Protein AF-A0A2E5ZGX4-F1 (afdb_monomer)

Structure (mmCIF, N/CA/C/O bac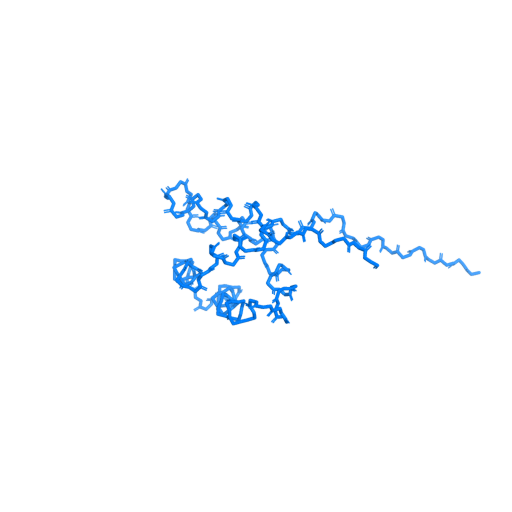kbone):
data_AF-A0A2E5ZGX4-F1
#
_entry.id   AF-A0A2E5ZGX4-F1
#
loop_
_atom_site.group_PDB
_atom_site.id
_atom_site.type_symbol
_atom_site.label_atom_id
_atom_site.label_alt_id
_atom_site.label_comp_id
_atom_site.label_asym_id
_atom_site.label_entity_id
_atom_site.label_seq_id
_atom_site.pdbx_PDB_ins_code
_atom_site.Cartn_x
_atom_site.Cartn_y
_atom_site.Cartn_z
_atom_site.occupancy
_atom_site.B_iso_or_equiv
_atom_site.auth_seq_id
_atom_site.auth_comp_id
_atom_site.auth_asym_id
_atom_site.auth_atom_id
_atom_site.pdbx_PDB_model_num
ATOM 1 N N . MET A 1 1 ? 48.097 10.173 1.949 1.00 44.19 1 MET A N 1
ATOM 2 C CA . MET A 1 1 ? 46.727 10.708 2.087 1.00 44.19 1 MET A CA 1
ATOM 3 C C . MET A 1 1 ? 45.807 9.507 2.194 1.00 44.19 1 MET A C 1
ATOM 5 O O . MET A 1 1 ? 45.725 8.749 1.238 1.00 44.19 1 MET A O 1
ATOM 9 N N . SER A 1 2 ? 45.270 9.253 3.388 1.00 47.56 2 SER A N 1
ATOM 10 C CA . SER A 1 2 ? 44.402 8.104 3.664 1.00 47.56 2 SER A CA 1
ATOM 11 C C . SER A 1 2 ? 43.164 8.143 2.778 1.00 47.56 2 SER A C 1
ATOM 13 O O . SER A 1 2 ? 42.437 9.134 2.790 1.00 47.56 2 SER A O 1
ATOM 15 N N . GLY A 1 3 ? 42.920 7.062 2.040 1.00 46.19 3 GLY A N 1
ATOM 16 C CA . GLY A 1 3 ? 41.610 6.803 1.461 1.00 46.19 3 GLY A CA 1
ATOM 17 C C . GLY A 1 3 ? 40.621 6.567 2.596 1.00 46.19 3 GLY A C 1
ATOM 18 O O . GLY A 1 3 ? 40.813 5.667 3.412 1.00 46.19 3 GLY A O 1
ATOM 19 N N . SER A 1 4 ? 39.597 7.410 2.688 1.00 46.38 4 SER A N 1
ATOM 20 C CA . SER A 1 4 ? 38.441 7.144 3.540 1.00 46.38 4 SER A CA 1
ATOM 21 C C . SER A 1 4 ? 37.784 5.838 3.084 1.00 46.38 4 SER A C 1
ATOM 23 O O . SER A 1 4 ? 37.509 5.710 1.889 1.00 46.38 4 SER A O 1
ATOM 25 N N . PRO A 1 5 ? 37.497 4.876 3.978 1.00 47.94 5 PRO A N 1
ATOM 26 C CA . PRO A 1 5 ? 36.618 3.780 3.609 1.00 47.94 5 PRO A CA 1
ATOM 27 C C . PRO A 1 5 ? 35.239 4.372 3.304 1.00 47.94 5 PRO A C 1
ATOM 29 O O . PRO A 1 5 ? 34.719 5.190 4.071 1.00 47.94 5 PRO A O 1
ATOM 32 N N . ALA A 1 6 ? 34.675 3.991 2.157 1.00 51.06 6 ALA A N 1
ATOM 33 C CA . ALA A 1 6 ? 33.283 4.252 1.833 1.00 51.06 6 ALA A CA 1
ATOM 34 C C . ALA A 1 6 ? 32.432 3.834 3.038 1.00 51.06 6 ALA A C 1
ATOM 36 O O . ALA A 1 6 ? 32.593 2.726 3.552 1.00 51.06 6 ALA A O 1
ATOM 37 N N . ARG A 1 7 ? 31.575 4.736 3.534 1.00 52.03 7 ARG A N 1
ATOM 38 C CA . ARG A 1 7 ? 30.590 4.369 4.554 1.00 52.03 7 ARG A CA 1
ATOM 39 C C . ARG A 1 7 ? 29.795 3.207 3.975 1.00 52.03 7 ARG A C 1
ATOM 41 O O . ARG A 1 7 ? 29.173 3.385 2.933 1.00 52.03 7 ARG A O 1
ATOM 48 N N . SER A 1 8 ? 29.857 2.046 4.620 1.00 51.03 8 SER A N 1
ATOM 49 C CA . SER A 1 8 ? 28.976 0.921 4.334 1.00 51.03 8 SER A CA 1
ATOM 50 C C . SER A 1 8 ? 27.556 1.466 4.275 1.00 51.03 8 SER A C 1
ATOM 52 O O . SER A 1 8 ? 27.060 1.979 5.279 1.00 51.03 8 SER A O 1
ATOM 54 N N . SER A 1 9 ? 26.950 1.461 3.092 1.00 55.03 9 SER A N 1
ATOM 55 C CA . SER A 1 9 ? 25.567 1.874 2.923 1.00 55.03 9 SER A CA 1
ATOM 56 C C . SER A 1 9 ? 24.693 0.932 3.745 1.00 55.03 9 SER A C 1
ATOM 58 O O . SER A 1 9 ? 24.460 -0.202 3.356 1.00 55.03 9 SER A O 1
ATOM 60 N N . ASP A 1 10 ? 24.305 1.413 4.922 1.00 56.00 10 ASP A N 1
ATOM 61 C CA . ASP A 1 10 ? 22.982 1.248 5.512 1.00 56.00 10 ASP A CA 1
ATOM 62 C C . ASP A 1 10 ? 22.471 -0.205 5.596 1.00 56.00 10 ASP A C 1
ATOM 64 O O . ASP A 1 10 ? 21.798 -0.715 4.706 1.00 56.00 10 ASP A O 1
ATOM 68 N N . ALA A 1 11 ? 22.794 -0.879 6.706 1.00 63.91 11 ALA A N 1
ATOM 69 C CA . ALA A 1 11 ? 22.472 -2.278 7.008 1.00 63.91 11 ALA A CA 1
ATOM 70 C C . ALA A 1 11 ? 20.974 -2.538 7.293 1.00 63.91 11 ALA A C 1
ATOM 72 O O . ALA A 1 11 ? 20.625 -3.207 8.267 1.00 63.91 11 ALA A O 1
ATOM 73 N N . TRP A 1 12 ? 20.074 -1.993 6.477 1.00 65.81 12 TRP A N 1
ATOM 74 C CA . TRP A 1 12 ? 18.660 -2.348 6.517 1.00 65.81 12 TRP A CA 1
ATOM 75 C C . TRP A 1 12 ? 18.430 -3.607 5.683 1.00 65.81 12 TRP A C 1
ATOM 77 O O . TRP A 1 12 ? 18.984 -3.718 4.585 1.00 65.81 12 TRP A O 1
ATOM 87 N N . PRO A 1 13 ? 17.611 -4.560 6.163 1.00 74.94 13 PRO A N 1
ATOM 88 C CA . PRO A 1 13 ? 17.217 -5.684 5.332 1.00 74.94 13 PRO A CA 1
ATOM 89 C C . PRO A 1 13 ? 16.547 -5.170 4.048 1.00 74.94 13 PRO A C 1
ATOM 91 O O . PRO A 1 13 ? 15.843 -4.153 4.053 1.00 74.94 13 PRO A O 1
ATOM 94 N N . ALA A 1 14 ? 16.799 -5.868 2.941 1.00 85.19 14 ALA A N 1
ATOM 95 C CA . ALA A 1 14 ? 16.102 -5.630 1.684 1.00 85.19 14 ALA A CA 1
ATOM 96 C C . ALA A 1 14 ? 14.579 -5.806 1.875 1.00 85.19 14 ALA A C 1
ATOM 98 O O . ALA A 1 14 ? 14.168 -6.570 2.759 1.00 85.19 14 ALA A O 1
ATOM 99 N N . PRO A 1 15 ? 13.741 -5.114 1.078 1.00 92.62 15 PRO A N 1
ATOM 100 C CA . PRO A 1 15 ? 12.306 -5.382 1.062 1.00 92.62 15 PRO A CA 1
ATOM 101 C C . PRO A 1 15 ? 12.042 -6.865 0.772 1.00 92.62 15 PRO A C 1
ATOM 103 O O . PRO A 1 15 ? 12.697 -7.472 -0.073 1.00 92.62 15 PRO A O 1
ATOM 106 N N . ASP A 1 16 ? 11.074 -7.438 1.483 1.00 94.62 16 ASP A N 1
ATOM 107 C CA . ASP A 1 16 ? 10.684 -8.844 1.375 1.00 94.62 16 ASP A CA 1
ATOM 108 C C . ASP A 1 16 ? 9.207 -8.907 0.948 1.00 94.62 16 ASP A C 1
ATOM 110 O O . ASP A 1 16 ? 8.323 -8.648 1.779 1.00 94.62 16 ASP A O 1
ATOM 114 N N . PRO A 1 17 ? 8.921 -9.221 -0.333 1.00 95.69 17 PRO A N 1
ATOM 115 C CA . PRO A 1 17 ? 7.558 -9.281 -0.857 1.00 95.69 17 PRO A CA 1
ATOM 116 C C . PRO A 1 17 ? 6.649 -10.229 -0.070 1.00 95.69 17 PRO A C 1
ATOM 118 O O . PRO A 1 17 ? 5.478 -9.918 0.136 1.00 95.69 17 PRO 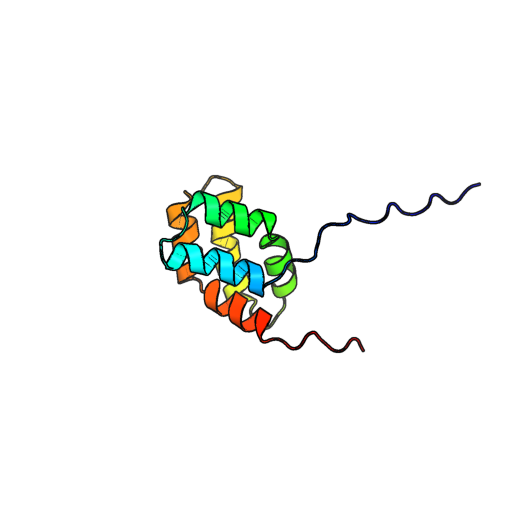A O 1
ATOM 121 N N . SER A 1 18 ? 7.190 -11.336 0.455 1.00 96.69 18 SER A N 1
ATOM 122 C CA . SER A 1 18 ? 6.411 -12.310 1.232 1.00 96.69 18 SER A CA 1
ATOM 123 C C . SER A 1 18 ? 5.957 -11.720 2.565 1.00 96.69 18 SER A C 1
ATOM 125 O O . SER A 1 18 ? 4.811 -11.901 2.980 1.00 96.69 18 SER A O 1
ATOM 127 N N . LYS A 1 19 ? 6.837 -10.974 3.245 1.00 96.75 19 LYS A N 1
ATOM 128 C CA . LYS A 1 19 ? 6.481 -10.295 4.502 1.00 96.75 19 LYS A CA 1
ATOM 129 C C . LYS A 1 19 ? 5.466 -9.183 4.285 1.00 96.75 19 LYS A C 1
ATOM 131 O O . LYS A 1 19 ? 4.553 -9.044 5.096 1.00 96.75 19 LYS A O 1
ATOM 136 N N . LEU A 1 20 ? 5.623 -8.404 3.217 1.00 98.12 20 LEU A N 1
ATOM 137 C CA . LEU A 1 20 ? 4.675 -7.351 2.853 1.00 98.12 20 LEU A CA 1
ATOM 138 C C . LEU A 1 20 ? 3.297 -7.943 2.526 1.00 98.12 20 LEU A C 1
ATOM 140 O O . LEU A 1 20 ? 2.291 -7.436 3.022 1.00 98.12 20 LEU A O 1
ATOM 144 N N . ALA A 1 21 ? 3.253 -9.059 1.787 1.00 98.00 21 ALA A N 1
ATOM 145 C CA . ALA A 1 21 ? 2.015 -9.777 1.486 1.00 98.00 21 ALA A CA 1
ATOM 146 C C . ALA A 1 21 ? 1.317 -10.259 2.763 1.00 98.00 21 ALA A C 1
ATOM 148 O O . ALA A 1 21 ? 0.116 -10.057 2.923 1.00 98.00 21 ALA A O 1
ATOM 149 N N . GLY A 1 22 ? 2.074 -10.830 3.706 1.00 97.94 22 GLY A N 1
ATOM 150 C CA . GLY A 1 22 ? 1.543 -11.244 5.006 1.00 97.94 22 GLY A CA 1
ATOM 151 C C . GLY A 1 22 ? 0.911 -10.084 5.781 1.00 97.94 22 GLY A C 1
ATOM 152 O O . GLY A 1 22 ? -0.235 -10.185 6.204 1.00 97.94 22 GLY A O 1
ATOM 153 N N . GLN A 1 23 ? 1.618 -8.957 5.896 1.00 97.94 23 GLN A N 1
ATOM 154 C CA . GLN A 1 23 ? 1.129 -7.765 6.606 1.00 97.94 23 GLN A CA 1
ATOM 155 C C . GLN A 1 23 ? -0.127 -7.164 5.963 1.00 97.94 23 GLN A C 1
ATOM 157 O O . GLN A 1 23 ? -1.008 -6.659 6.662 1.00 97.94 23 GLN A O 1
ATOM 162 N N . PHE A 1 24 ? -0.212 -7.199 4.632 1.00 98.31 24 PHE A N 1
ATOM 163 C CA . PHE A 1 24 ? -1.396 -6.746 3.912 1.00 98.31 24 PHE A CA 1
ATOM 164 C C . PHE A 1 24 ? -2.579 -7.701 4.128 1.00 98.31 24 PHE A C 1
ATOM 166 O O . PHE A 1 24 ? -3.684 -7.257 4.438 1.00 98.31 24 PHE A O 1
ATOM 173 N N . ALA A 1 25 ? -2.335 -9.013 4.068 1.00 98.25 25 ALA A N 1
ATOM 174 C CA . ALA A 1 25 ? -3.354 -10.037 4.280 1.00 98.25 25 ALA A CA 1
ATOM 175 C C . ALA A 1 25 ? -3.947 -10.016 5.700 1.00 98.25 25 ALA A C 1
ATOM 177 O O . ALA A 1 25 ? -5.153 -10.218 5.847 1.00 98.25 25 ALA A O 1
ATOM 178 N N . GLU A 1 26 ? -3.144 -9.731 6.733 1.00 98.50 26 GLU A N 1
ATOM 179 C CA . GLU A 1 26 ? -3.637 -9.522 8.106 1.00 98.50 26 GLU A CA 1
ATOM 180 C C . GLU A 1 26 ? -4.723 -8.430 8.141 1.00 98.50 26 GLU A C 1
ATOM 182 O O . GLU A 1 26 ? -5.749 -8.576 8.806 1.00 98.50 26 GLU A O 1
ATOM 187 N N . TRP A 1 27 ? -4.550 -7.335 7.392 1.00 98.12 27 TRP A N 1
ATOM 188 C CA . TRP A 1 27 ? -5.561 -6.275 7.329 1.00 98.12 27 TRP A CA 1
ATOM 189 C C . TRP A 1 27 ? -6.791 -6.707 6.538 1.00 98.12 27 TRP A C 1
ATOM 191 O O . TRP A 1 27 ? -7.908 -6.508 7.014 1.00 98.12 27 TRP A O 1
ATOM 201 N N . THR A 1 28 ? -6.607 -7.351 5.383 1.00 97.06 28 THR A N 1
ATOM 202 C CA . THR A 1 28 ? -7.722 -7.848 4.560 1.00 97.06 28 THR A CA 1
ATOM 203 C C . THR A 1 28 ? -8.612 -8.832 5.335 1.00 97.06 28 THR A C 1
ATOM 205 O O . THR A 1 28 ? -9.820 -8.880 5.112 1.00 97.06 28 THR A O 1
ATOM 208 N N . ARG A 1 29 ? -8.049 -9.577 6.298 1.00 97.69 29 ARG A N 1
ATOM 209 C CA . ARG A 1 29 ? -8.784 -10.486 7.202 1.00 97.69 29 ARG A CA 1
ATOM 210 C C . ARG A 1 29 ? -9.387 -9.805 8.436 1.00 97.69 29 ARG A C 1
ATOM 212 O O . ARG A 1 29 ? -10.122 -10.446 9.182 1.00 97.69 29 ARG A O 1
ATOM 219 N N . GLY A 1 30 ? -9.096 -8.524 8.662 1.00 97.88 30 GLY A N 1
ATOM 220 C CA . GLY A 1 30 ? -9.542 -7.771 9.837 1.00 97.88 30 GLY A CA 1
ATOM 221 C C . GLY A 1 30 ? -8.727 -8.036 11.109 1.00 97.88 30 GLY A C 1
ATOM 222 O O . GLY A 1 30 ? -9.178 -7.701 12.202 1.00 97.88 30 GLY A O 1
ATOM 223 N N . GLU A 1 31 ? -7.537 -8.626 10.988 1.00 98.25 31 GLU A N 1
ATOM 224 C CA . GLU A 1 31 ? -6.657 -8.988 12.110 1.00 98.25 31 GLU A CA 1
ATOM 225 C C . GLU A 1 31 ? -5.802 -7.799 12.586 1.00 98.25 31 GLU A C 1
ATOM 227 O O . GLU A 1 31 ? -5.316 -7.785 13.718 1.00 98.25 31 GLU A O 1
ATOM 232 N N . THR A 1 32 ? -5.640 -6.765 11.753 1.00 97.75 32 THR A N 1
ATOM 233 C CA . THR A 1 32 ? -4.900 -5.542 12.096 1.00 97.75 32 THR A CA 1
ATOM 234 C C . THR A 1 32 ? -5.606 -4.272 11.617 1.00 97.75 32 THR A C 1
ATOM 236 O O . THR A 1 32 ? -6.430 -4.282 10.703 1.00 97.75 32 THR A O 1
ATOM 239 N N . LEU A 1 33 ? -5.273 -3.143 12.245 1.00 98.44 33 LEU A N 1
ATOM 240 C CA . LEU A 1 33 ? -5.821 -1.828 11.906 1.00 98.44 33 LEU A CA 1
ATOM 241 C C . LEU A 1 33 ? -5.148 -1.249 10.660 1.00 98.44 33 LEU A C 1
ATOM 243 O O . LEU A 1 33 ? -3.946 -1.425 10.461 1.00 98.44 33 LEU A O 1
ATOM 247 N N . VAL A 1 34 ? -5.881 -0.431 9.899 1.00 98.25 34 VAL A N 1
ATOM 248 C CA . VAL A 1 34 ? -5.366 0.185 8.665 1.00 98.25 34 VAL A CA 1
ATOM 249 C C . VAL A 1 34 ? -4.075 0.981 8.887 1.00 98.25 34 VAL A C 1
ATOM 251 O O . VAL A 1 34 ? -3.109 0.829 8.150 1.00 98.25 34 VAL A O 1
ATOM 254 N N . GLY A 1 35 ? -4.008 1.772 9.965 1.00 97.62 35 GLY A N 1
ATOM 255 C CA . GLY A 1 35 ? -2.816 2.559 10.286 1.00 97.62 35 GLY A CA 1
ATOM 256 C C . GLY A 1 35 ? -1.615 1.692 10.670 1.00 97.62 35 GLY A C 1
ATOM 257 O O . GLY A 1 35 ? -0.481 2.044 10.356 1.00 97.62 35 GLY A O 1
ATOM 258 N N . ARG A 1 36 ? -1.852 0.538 11.311 1.00 98.50 36 ARG A N 1
ATOM 259 C CA . ARG A 1 36 ? -0.794 -0.419 11.659 1.00 98.50 36 ARG A CA 1
ATOM 260 C C . ARG A 1 36 ? -0.288 -1.137 10.413 1.00 98.50 36 ARG A C 1
ATOM 262 O O . ARG A 1 36 ? 0.921 -1.252 10.259 1.00 98.50 36 ARG A O 1
ATOM 269 N N . MET A 1 37 ? -1.187 -1.551 9.522 1.00 98.50 37 MET A N 1
ATOM 270 C CA . MET A 1 37 ? -0.833 -2.137 8.231 1.00 98.50 37 MET A CA 1
ATOM 271 C C . MET A 1 37 ? 0.009 -1.171 7.388 1.00 98.50 37 MET A C 1
ATOM 273 O O . MET A 1 37 ? 1.108 -1.540 6.989 1.00 98.50 37 MET A O 1
ATOM 277 N N . LEU A 1 38 ? -0.415 0.086 7.208 1.00 98.62 38 LEU A N 1
ATOM 278 C CA . LEU A 1 38 ? 0.355 1.064 6.425 1.00 98.62 38 LEU A CA 1
ATOM 279 C C . LEU A 1 38 ? 1.736 1.344 7.040 1.00 98.62 38 LEU A C 1
ATOM 281 O O . LEU A 1 38 ? 2.734 1.429 6.324 1.00 98.62 38 LEU A O 1
ATOM 285 N N . ALA A 1 39 ? 1.821 1.436 8.373 1.00 98.19 39 ALA A N 1
ATOM 286 C CA . ALA A 1 39 ? 3.099 1.572 9.069 1.00 98.19 39 ALA A CA 1
ATOM 287 C C . ALA A 1 39 ? 4.004 0.351 8.843 1.00 98.19 39 ALA A C 1
ATOM 289 O O . ALA A 1 39 ? 5.188 0.519 8.549 1.00 98.19 39 ALA A O 1
ATOM 290 N N . ASN A 1 40 ? 3.448 -0.859 8.926 1.00 97.94 40 ASN A N 1
ATOM 291 C CA . ASN A 1 40 ? 4.174 -2.094 8.664 1.00 97.94 40 ASN A CA 1
ATOM 292 C C . ASN A 1 40 ? 4.701 -2.114 7.215 1.00 97.94 40 ASN A C 1
ATOM 294 O O . ASN A 1 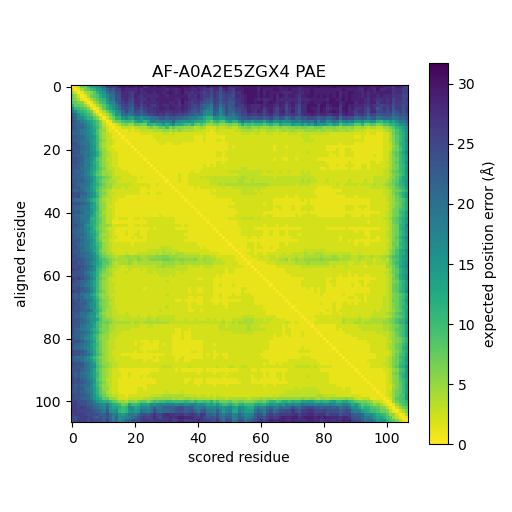40 ? 5.907 -2.266 7.038 1.00 97.94 40 ASN A O 1
ATOM 298 N N . LEU A 1 41 ? 3.865 -1.817 6.208 1.00 98.25 41 LEU A N 1
ATOM 299 C CA . LEU A 1 41 ? 4.277 -1.733 4.797 1.00 98.25 41 LEU A CA 1
ATOM 300 C C . LEU A 1 41 ? 5.397 -0.705 4.572 1.00 98.25 41 LEU A C 1
ATOM 302 O O . LEU A 1 41 ? 6.355 -0.972 3.844 1.00 98.25 41 LEU A O 1
ATOM 306 N N . LYS A 1 42 ? 5.319 0.454 5.239 1.00 97.44 42 LYS A N 1
ATOM 307 C CA . LYS A 1 42 ? 6.361 1.489 5.179 1.00 97.44 42 LYS A CA 1
ATOM 308 C C . LYS A 1 42 ? 7.677 0.976 5.751 1.00 97.44 42 LYS A C 1
ATOM 310 O O . LYS A 1 42 ? 8.714 1.084 5.104 1.00 97.44 42 LYS A O 1
ATOM 315 N N . THR A 1 43 ? 7.638 0.391 6.947 1.00 96.19 43 THR A N 1
ATOM 316 C CA . THR A 1 43 ? 8.834 -0.172 7.596 1.00 96.19 43 THR A CA 1
ATOM 317 C C . THR A 1 43 ? 9.379 -1.405 6.875 1.00 96.19 43 THR A C 1
ATOM 319 O O . THR A 1 43 ? 10.583 -1.633 6.889 1.00 96.19 43 THR A O 1
ATOM 322 N N . GLY A 1 44 ? 8.512 -2.160 6.198 1.00 96.19 44 GLY A N 1
ATOM 323 C CA . GLY A 1 44 ? 8.848 -3.271 5.312 1.00 96.19 44 GLY A CA 1
ATOM 324 C C . GLY A 1 44 ? 9.349 -2.831 3.936 1.00 96.19 44 GLY A C 1
ATOM 325 O O . GLY A 1 44 ? 9.618 -3.688 3.098 1.00 96.19 44 GLY A O 1
ATOM 326 N N . ARG A 1 45 ? 9.507 -1.518 3.716 1.00 95.94 45 ARG A N 1
ATOM 327 C CA . ARG A 1 45 ? 10.112 -0.923 2.521 1.00 95.94 45 ARG A CA 1
ATOM 328 C C . ARG A 1 45 ? 9.322 -1.150 1.230 1.00 95.94 45 ARG A C 1
ATOM 330 O O . ARG A 1 45 ? 9.905 -1.278 0.155 1.00 95.94 45 ARG A O 1
ATOM 337 N N . LEU A 1 46 ? 7.988 -1.106 1.309 1.00 97.38 46 LEU A N 1
ATOM 338 C CA . LEU A 1 46 ? 7.133 -1.078 0.116 1.00 97.38 46 LEU A CA 1
ATOM 339 C C . LEU A 1 46 ? 7.566 -0.023 -0.932 1.00 97.38 46 LEU A C 1
ATOM 341 O O . LEU A 1 46 ? 7.593 -0.375 -2.108 1.00 97.38 46 LEU A O 1
ATOM 345 N N . PRO A 1 47 ? 7.968 1.220 -0.579 1.00 96.38 47 PRO A N 1
ATOM 346 C CA . PRO A 1 47 ? 8.386 2.208 -1.581 1.00 96.38 47 PRO A CA 1
ATOM 347 C C . PRO A 1 47 ? 9.593 1.759 -2.409 1.00 96.38 47 PRO A C 1
ATOM 349 O O . PRO A 1 47 ? 9.627 1.981 -3.616 1.00 96.38 47 PRO A O 1
ATOM 352 N N . ASP A 1 48 ? 10.570 1.113 -1.767 1.00 96.06 48 ASP A N 1
ATOM 353 C CA . ASP A 1 48 ? 11.756 0.583 -2.440 1.00 96.06 48 ASP A CA 1
ATOM 354 C C . ASP A 1 48 ? 11.388 -0.576 -3.375 1.00 96.06 48 ASP A C 1
ATOM 356 O O . ASP A 1 48 ? 11.917 -0.670 -4.481 1.00 96.06 48 ASP A O 1
ATOM 360 N N . LEU A 1 49 ? 10.447 -1.431 -2.955 1.00 95.94 49 LEU A N 1
ATOM 361 C CA . LEU A 1 49 ? 9.941 -2.523 -3.786 1.00 95.94 49 LEU A CA 1
ATOM 362 C C . LEU A 1 49 ? 9.222 -1.998 -5.038 1.00 95.94 49 LEU A C 1
ATOM 364 O O . LEU A 1 49 ? 9.476 -2.484 -6.138 1.00 95.94 49 LEU A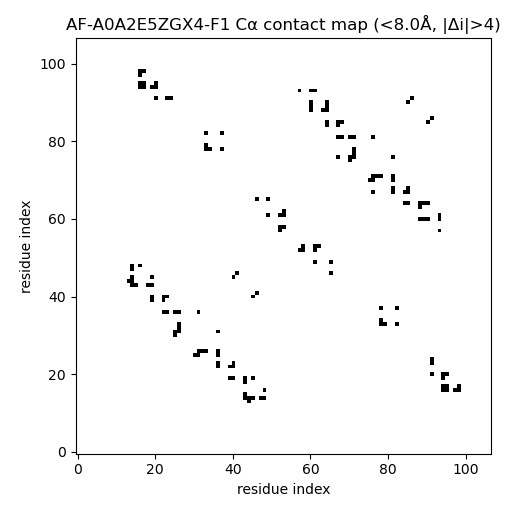 O 1
ATOM 368 N N . LEU A 1 50 ? 8.361 -0.987 -4.882 1.00 96.88 50 LEU A N 1
ATOM 369 C CA . LEU A 1 50 ? 7.660 -0.351 -6.000 1.00 96.88 50 LEU A CA 1
ATOM 370 C C . LEU A 1 50 ? 8.650 0.293 -6.975 1.00 96.88 50 LEU A C 1
ATOM 372 O O . LEU A 1 50 ? 8.537 0.093 -8.179 1.00 96.88 50 LEU A O 1
ATOM 376 N N . ALA A 1 51 ? 9.660 1.003 -6.465 1.00 95.81 51 ALA A N 1
ATOM 377 C CA . ALA A 1 51 ? 10.691 1.608 -7.304 1.00 95.81 51 ALA A CA 1
ATOM 378 C C . ALA A 1 51 ? 11.468 0.562 -8.123 1.00 95.81 51 ALA A C 1
ATOM 380 O O . ALA A 1 51 ? 11.734 0.789 -9.299 1.00 95.81 51 ALA A O 1
ATOM 381 N N . ALA A 1 52 ? 11.790 -0.594 -7.534 1.00 93.81 52 ALA A N 1
ATOM 382 C CA . ALA A 1 52 ? 12.491 -1.673 -8.231 1.00 93.81 52 ALA A CA 1
ATOM 383 C C . ALA A 1 52 ? 11.640 -2.356 -9.320 1.00 93.81 52 ALA A C 1
ATOM 385 O O . ALA A 1 52 ? 12.189 -2.870 -10.292 1.00 93.81 52 ALA A O 1
ATOM 386 N N . ALA A 1 53 ? 10.313 -2.361 -9.171 1.00 94.62 53 ALA A N 1
ATOM 387 C CA . ALA A 1 53 ? 9.384 -2.995 -10.107 1.00 94.62 53 ALA A CA 1
ATOM 388 C C . ALA A 1 53 ? 8.817 -2.037 -11.179 1.00 94.62 53 ALA A C 1
ATOM 390 O O . ALA A 1 53 ? 8.097 -2.487 -12.072 1.00 94.62 53 ALA A O 1
ATOM 391 N N . ALA A 1 54 ? 9.132 -0.738 -11.108 1.00 94.88 54 ALA A N 1
ATOM 392 C CA . ALA A 1 54 ? 8.511 0.310 -11.925 1.00 94.88 54 ALA A CA 1
ATOM 393 C C . ALA A 1 54 ? 8.742 0.164 -13.438 1.00 94.88 54 ALA A C 1
ATOM 395 O O . ALA A 1 54 ? 7.852 0.494 -14.215 1.00 94.88 54 ALA A O 1
ATOM 396 N N . ASP A 1 55 ? 9.894 -0.370 -13.849 1.00 92.75 55 ASP A N 1
ATOM 397 C CA . ASP A 1 55 ? 10.248 -0.572 -15.263 1.00 92.75 55 ASP A CA 1
ATOM 398 C C . ASP A 1 55 ? 10.009 -2.022 -15.740 1.00 92.75 55 ASP A C 1
ATOM 400 O O . ASP A 1 55 ? 10.471 -2.432 -16.805 1.00 92.75 55 ASP A O 1
ATOM 404 N N . GLY A 1 56 ? 9.321 -2.831 -14.927 1.00 91.00 56 GLY A N 1
ATOM 405 C CA . GLY A 1 56 ? 9.118 -4.259 -15.156 1.00 91.00 56 GLY A CA 1
ATOM 406 C C . GLY A 1 56 ? 7.767 -4.625 -15.787 1.00 91.00 56 GLY A C 1
ATOM 407 O O . GLY A 1 56 ? 6.973 -3.759 -16.157 1.00 91.00 56 GLY A O 1
ATOM 408 N N . PRO A 1 57 ? 7.445 -5.932 -15.855 1.00 93.25 57 PRO A N 1
ATOM 409 C CA . PRO A 1 57 ? 6.161 -6.418 -16.374 1.00 93.25 57 PRO A CA 1
ATOM 410 C C . PRO A 1 57 ? 4.945 -5.948 -15.556 1.00 93.25 57 PRO A C 1
ATOM 412 O O . PRO A 1 57 ? 3.820 -6.034 -16.036 1.00 93.25 57 PRO A O 1
ATOM 415 N N . HIS A 1 58 ? 5.166 -5.424 -14.346 1.00 94.00 58 HIS A N 1
ATOM 416 C CA . HIS A 1 58 ? 4.125 -4.913 -13.455 1.00 94.00 58 HIS A CA 1
ATOM 417 C C . HIS A 1 58 ? 4.037 -3.377 -13.421 1.00 94.00 58 HIS A C 1
ATOM 419 O O . HIS A 1 58 ? 3.397 -2.834 -12.522 1.00 94.00 58 HIS A O 1
ATOM 425 N N . ALA A 1 59 ? 4.663 -2.667 -14.367 1.00 95.19 59 ALA A N 1
ATOM 426 C CA . ALA A 1 59 ? 4.764 -1.203 -14.362 1.00 95.19 59 ALA A CA 1
ATOM 427 C C . ALA A 1 59 ? 3.416 -0.479 -14.168 1.00 95.19 59 ALA A C 1
ATOM 429 O O . ALA A 1 59 ? 3.338 0.494 -13.420 1.00 95.19 59 ALA A O 1
ATOM 430 N N . GLU A 1 60 ? 2.342 -0.967 -14.796 1.00 95.81 60 GLU A N 1
ATOM 431 C CA . GLU A 1 60 ? 1.002 -0.377 -14.674 1.00 95.81 60 GLU A CA 1
ATOM 432 C C . GLU A 1 60 ? 0.442 -0.495 -13.247 1.00 95.81 60 GLU A C 1
ATOM 434 O O . GLU A 1 60 ? 0.050 0.510 -12.652 1.00 95.81 60 GLU A O 1
ATOM 439 N N . ALA A 1 61 ? 0.482 -1.697 -12.661 1.00 95.56 61 ALA A N 1
ATOM 440 C CA . ALA A 1 61 ? 0.046 -1.930 -11.283 1.00 95.56 61 ALA A CA 1
ATOM 441 C C . ALA A 1 61 ? 0.906 -1.139 -10.285 1.00 95.56 61 ALA A C 1
ATOM 443 O O . ALA A 1 61 ? 0.389 -0.509 -9.365 1.00 95.56 61 ALA A O 1
ATOM 444 N N . VAL A 1 62 ? 2.225 -1.104 -10.502 1.00 97.94 62 VAL A N 1
ATOM 445 C CA . VAL A 1 62 ? 3.153 -0.304 -9.693 1.00 97.94 62 VAL A CA 1
ATOM 446 C C . VAL A 1 62 ? 2.793 1.179 -9.753 1.00 97.94 62 VAL A C 1
ATOM 448 O O . VAL A 1 62 ? 2.788 1.836 -8.711 1.00 97.94 62 VAL A O 1
ATOM 451 N N . ALA A 1 63 ? 2.475 1.715 -10.933 1.00 97.75 63 ALA A N 1
ATOM 452 C CA . ALA A 1 63 ? 2.088 3.112 -11.090 1.00 97.75 63 ALA A CA 1
ATOM 453 C C . ALA A 1 63 ? 0.788 3.432 -10.335 1.00 97.75 63 ALA A C 1
ATOM 455 O O . ALA A 1 63 ? 0.752 4.421 -9.602 1.00 97.75 63 ALA A O 1
ATOM 456 N N . ALA A 1 64 ? -0.237 2.584 -10.458 1.00 97.19 64 ALA A N 1
ATOM 457 C CA . ALA A 1 64 ? -1.522 2.753 -9.777 1.00 97.19 64 ALA A CA 1
ATOM 458 C C . ALA A 1 64 ? -1.364 2.717 -8.243 1.00 97.19 64 ALA A C 1
ATOM 460 O O . ALA A 1 64 ? -1.633 3.705 -7.552 1.00 97.19 64 ALA A O 1
ATOM 461 N N . VAL A 1 65 ? -0.744 1.654 -7.719 1.00 97.94 65 VAL A N 1
ATOM 462 C CA . VAL A 1 65 ? -0.416 1.501 -6.290 1.00 97.94 65 VAL A CA 1
ATOM 463 C C . VAL A 1 65 ? 0.411 2.686 -5.768 1.00 97.94 65 VAL A C 1
ATOM 465 O O . VAL A 1 65 ? 0.170 3.199 -4.668 1.00 97.94 65 VAL A O 1
ATOM 468 N N . SER A 1 66 ? 1.368 3.175 -6.564 1.00 98.19 66 SER A N 1
ATOM 469 C CA . SER A 1 66 ? 2.212 4.317 -6.196 1.00 98.19 66 SER A CA 1
ATOM 470 C C . SER A 1 66 ? 1.421 5.615 -6.031 1.00 98.19 66 SER A C 1
ATOM 472 O O . SER A 1 66 ? 1.793 6.432 -5.188 1.00 98.19 66 SER A O 1
ATOM 474 N N . VAL A 1 67 ? 0.327 5.828 -6.771 1.00 97.81 67 VAL A N 1
ATOM 475 C CA . VAL A 1 67 ? -0.519 7.025 -6.613 1.00 97.81 67 VAL A CA 1
ATOM 476 C C . VAL A 1 67 ? -1.127 7.074 -5.212 1.00 97.81 67 VAL A C 1
ATOM 478 O O . VAL A 1 67 ? -0.998 8.094 -4.524 1.00 97.81 67 VAL A O 1
ATOM 481 N N . HIS A 1 68 ? -1.727 5.972 -4.755 1.00 98.12 68 HIS A N 1
ATOM 482 C CA . HIS A 1 68 ? -2.311 5.885 -3.414 1.00 98.12 68 HIS A CA 1
ATOM 483 C C . HIS A 1 68 ? -1.257 6.058 -2.326 1.00 98.12 68 HIS A C 1
ATOM 485 O O . HIS A 1 68 ? -1.450 6.837 -1.387 1.00 98.12 68 HIS A O 1
ATOM 491 N N . TRP A 1 69 ? -0.112 5.391 -2.486 1.00 98.06 69 TRP A N 1
ATOM 492 C CA . TRP A 1 69 ? 0.989 5.496 -1.53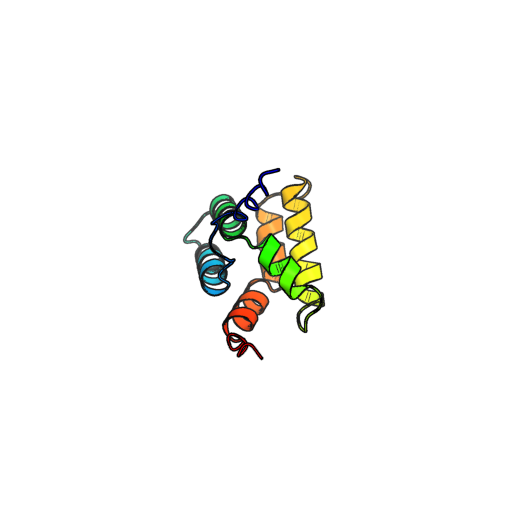9 1.00 98.06 69 TRP A CA 1
ATOM 493 C C . TRP A 1 69 ? 1.520 6.930 -1.413 1.00 98.06 69 TRP A C 1
ATOM 495 O O . TRP A 1 69 ? 1.664 7.460 -0.312 1.00 98.06 69 TRP A O 1
ATOM 505 N N . GLN A 1 70 ? 1.763 7.604 -2.538 1.00 98.06 70 GLN A N 1
ATOM 506 C CA . GLN A 1 70 ? 2.259 8.981 -2.538 1.00 98.06 70 GLN A CA 1
ATOM 507 C C . GLN A 1 70 ? 1.228 9.970 -1.989 1.00 98.06 70 GLN A C 1
ATOM 509 O O . GLN A 1 70 ? 1.597 10.952 -1.344 1.00 98.06 70 GLN A O 1
ATOM 514 N N . GLY A 1 71 ? -0.063 9.723 -2.220 1.00 97.62 71 GLY A N 1
ATOM 515 C CA . GLY A 1 71 ? -1.132 10.512 -1.617 1.00 97.62 71 GLY A CA 1
ATOM 516 C C . GLY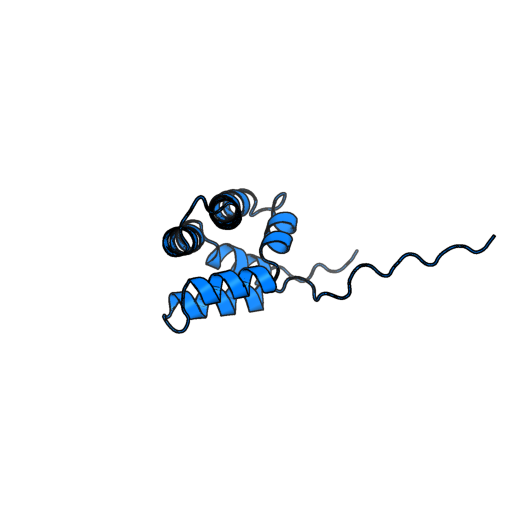 A 1 71 ? -1.178 10.378 -0.092 1.00 97.62 71 GLY A C 1
ATOM 517 O O . GLY A 1 71 ? -1.405 11.367 0.608 1.00 97.62 71 GLY A O 1
ATOM 518 N N . TRP A 1 72 ? -0.897 9.186 0.439 1.00 97.75 72 TRP A N 1
ATOM 519 C CA . TRP A 1 72 ? -0.764 8.967 1.879 1.00 97.75 72 TRP A CA 1
ATOM 520 C C . TRP A 1 72 ? 0.437 9.705 2.476 1.00 97.75 72 TRP A C 1
ATOM 522 O O . TRP A 1 72 ? 0.279 10.454 3.439 1.00 97.75 72 TRP A O 1
ATOM 532 N N . GLU A 1 73 ? 1.624 9.546 1.880 1.00 97.62 73 GLU A N 1
ATOM 533 C CA . GLU A 1 73 ? 2.870 10.163 2.363 1.00 97.62 73 GLU A CA 1
ATOM 534 C C . GLU A 1 73 ? 2.794 11.698 2.380 1.00 97.62 73 GLU A C 1
ATOM 536 O O . GLU A 1 73 ? 3.375 12.348 3.249 1.00 97.62 73 GLU A O 1
ATOM 541 N N . LYS A 1 74 ? 2.039 12.287 1.445 1.00 97.62 74 LYS A N 1
ATOM 542 C CA . LYS A 1 74 ? 1.785 13.735 1.375 1.00 97.62 74 LYS A CA 1
ATOM 543 C C . LYS A 1 74 ? 0.661 14.205 2.302 1.00 97.62 74 LYS A C 1
ATOM 545 O O . LYS A 1 74 ? 0.404 15.404 2.375 1.00 97.62 74 LYS A O 1
ATOM 550 N N . GLY A 1 75 ? -0.034 13.287 2.975 1.00 97.06 75 GLY A N 1
ATOM 551 C CA . GLY A 1 75 ? -1.199 13.590 3.806 1.00 97.06 75 GLY A CA 1
ATOM 552 C C . GLY A 1 75 ? -2.422 14.064 3.013 1.00 97.06 75 GLY A C 1
ATOM 553 O O . GLY A 1 75 ? -3.305 14.696 3.587 1.00 97.06 75 GLY A O 1
ATOM 554 N N . SER A 1 76 ? -2.482 13.791 1.705 1.00 97.31 76 SER A N 1
ATOM 555 C CA . SER A 1 76 ? -3.585 14.207 0.829 1.00 97.31 76 SER A CA 1
ATOM 556 C C . SER A 1 76 ? -4.691 13.158 0.699 1.00 97.31 76 SER A C 1
ATOM 558 O O . SER A 1 76 ? -5.780 13.484 0.235 1.00 97.31 76 SER A O 1
ATOM 560 N N . ILE A 1 77 ? -4.430 11.907 1.092 1.00 97.25 77 ILE A N 1
ATOM 561 C CA . ILE A 1 77 ? -5.413 10.816 1.116 1.00 97.25 77 ILE A CA 1
ATOM 562 C C . ILE A 1 77 ? -5.422 10.194 2.516 1.00 97.25 77 ILE A C 1
ATOM 564 O O . ILE A 1 77 ? -4.374 9.910 3.097 1.00 97.25 77 ILE A O 1
ATOM 568 N N . VAL A 1 78 ? -6.618 9.995 3.075 1.00 97.38 78 VAL A N 1
ATOM 569 C CA . VAL A 1 78 ? -6.788 9.416 4.416 1.00 97.38 78 VAL A CA 1
ATOM 570 C C . VAL A 1 78 ? -6.466 7.911 4.432 1.00 97.38 78 VAL A C 1
ATOM 572 O O . VAL A 1 78 ? -6.709 7.236 3.433 1.00 97.38 78 VAL A O 1
ATOM 575 N N . PRO A 1 79 ? -5.998 7.345 5.565 1.00 97.75 79 PRO A N 1
ATOM 576 C CA . PRO A 1 79 ? -5.502 5.964 5.634 1.00 97.75 79 PRO A CA 1
ATOM 577 C C . PRO A 1 79 ? -6.436 4.877 5.085 1.00 97.75 79 PRO A C 1
ATOM 579 O O . PRO A 1 79 ? -5.963 3.946 4.442 1.00 97.75 79 PRO A O 1
ATOM 582 N N . LEU A 1 80 ? -7.749 4.981 5.321 1.00 97.62 80 LEU A N 1
ATOM 583 C CA . LEU A 1 80 ? -8.705 3.984 4.826 1.00 97.62 80 LEU A CA 1
ATOM 584 C C . LEU A 1 80 ? -8.787 3.979 3.295 1.00 97.62 80 LEU A C 1
ATOM 586 O O . LEU A 1 80 ? -8.635 2.925 2.693 1.00 97.62 80 LEU A O 1
ATOM 590 N N . LEU A 1 81 ? -8.927 5.156 2.675 1.00 98.06 81 LEU A N 1
ATOM 591 C CA . LEU A 1 81 ? -8.983 5.286 1.215 1.00 98.06 81 LEU A CA 1
ATOM 592 C C . LEU A 1 81 ? -7.668 4.876 0.542 1.00 98.06 81 LEU A C 1
ATOM 594 O O . LEU A 1 81 ? -7.673 4.395 -0.585 1.00 98.06 81 LEU A O 1
ATOM 598 N N . VAL A 1 82 ? -6.535 5.058 1.227 1.00 98.25 82 VAL A N 1
ATOM 599 C CA . VAL A 1 82 ? -5.246 4.531 0.762 1.00 98.25 82 VAL A CA 1
ATOM 600 C C . VAL A 1 82 ? -5.306 3.010 0.734 1.00 98.25 82 VAL A C 1
ATOM 602 O O . VAL A 1 82 ? -5.037 2.428 -0.302 1.00 98.25 82 VAL A O 1
ATOM 605 N N . ALA A 1 83 ? -5.682 2.365 1.839 1.00 98.19 83 ALA A N 1
ATOM 606 C CA . ALA A 1 83 ? -5.704 0.908 1.927 1.00 98.19 83 ALA A CA 1
ATOM 607 C C . ALA A 1 83 ? -6.692 0.248 0.957 1.00 98.19 83 ALA A C 1
ATOM 609 O O . ALA A 1 83 ? -6.358 -0.763 0.344 1.00 98.19 83 ALA A O 1
ATOM 610 N N . GLU A 1 84 ? -7.880 0.833 0.795 1.00 98.19 84 GLU A N 1
ATOM 611 C CA . GLU A 1 84 ? -8.858 0.390 -0.202 1.00 98.19 84 GLU A CA 1
ATOM 612 C C . GLU A 1 84 ? -8.297 0.536 -1.618 1.00 98.19 84 GLU A C 1
ATOM 614 O O . GLU A 1 84 ? -8.303 -0.438 -2.360 1.00 98.19 84 GLU A O 1
ATOM 619 N N . GLY A 1 85 ? -7.695 1.682 -1.950 1.00 98.12 85 GLY A N 1
ATOM 620 C CA . GLY A 1 85 ? -7.034 1.880 -3.241 1.00 98.12 85 GLY A CA 1
ATOM 621 C C . GLY A 1 85 ? -5.879 0.910 -3.495 1.00 98.12 85 GLY A C 1
ATOM 622 O O . GLY A 1 85 ? -5.802 0.323 -4.562 1.00 98.12 85 GLY A O 1
ATOM 623 N N . LEU A 1 86 ? -5.027 0.645 -2.495 1.00 98.31 86 LEU A N 1
ATOM 624 C CA . LEU A 1 86 ? -3.959 -0.358 -2.608 1.00 98.31 86 LEU A CA 1
ATOM 625 C C . LEU A 1 86 ? -4.520 -1.752 -2.932 1.00 98.31 86 LEU A C 1
ATOM 627 O O . LEU A 1 86 ? -3.927 -2.482 -3.724 1.00 98.31 86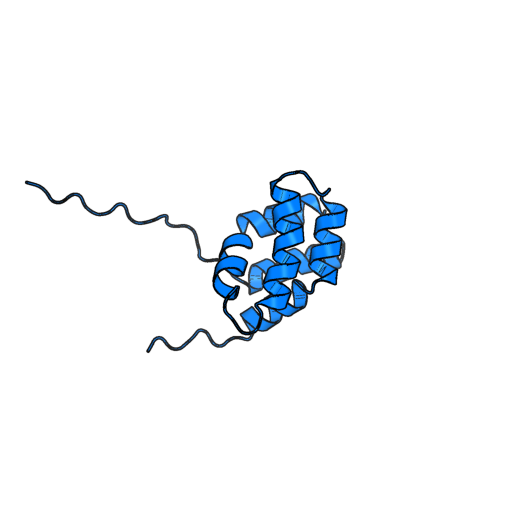 LEU A O 1
ATOM 631 N N . ARG A 1 87 ? -5.647 -2.139 -2.320 1.00 98.00 87 ARG A N 1
ATOM 632 C CA . ARG A 1 87 ? -6.311 -3.417 -2.606 1.00 98.00 87 ARG A CA 1
ATOM 633 C C . ARG A 1 87 ? -6.887 -3.430 -4.016 1.00 98.00 87 ARG A C 1
ATOM 635 O O . ARG A 1 87 ? -6.662 -4.388 -4.751 1.00 98.00 87 ARG A O 1
ATOM 642 N N . ASP A 1 88 ? -7.637 -2.392 -4.356 1.00 98.06 88 ASP A N 1
ATOM 643 C CA . ASP A 1 88 ? -8.403 -2.319 -5.594 1.00 98.06 88 ASP A CA 1
ATOM 644 C C . ASP A 1 88 ? -7.472 -2.179 -6.820 1.00 98.06 88 ASP A C 1
ATOM 646 O O . ASP A 1 88 ? -7.748 -2.776 -7.859 1.00 98.06 88 ASP A O 1
ATOM 650 N N . ASP A 1 89 ? -6.313 -1.529 -6.663 1.00 97.56 89 ASP A N 1
ATOM 651 C CA . ASP A 1 89 ? -5.245 -1.432 -7.674 1.00 97.56 89 ASP A CA 1
ATOM 652 C C . ASP A 1 89 ? -4.281 -2.635 -7.676 1.00 97.56 89 ASP A C 1
ATOM 654 O O . ASP A 1 89 ? -3.274 -2.649 -8.389 1.00 97.56 89 ASP A O 1
ATOM 658 N N . GLY A 1 90 ? -4.580 -3.675 -6.894 1.00 96.00 90 GLY A N 1
ATOM 659 C CA . GLY A 1 90 ? -3.936 -4.978 -7.036 1.00 96.00 90 GLY A CA 1
ATOM 660 C C . GLY A 1 90 ? -2.601 -5.146 -6.312 1.00 96.00 90 GLY A C 1
ATOM 661 O O . GLY A 1 90 ? -1.800 -5.981 -6.736 1.00 96.00 90 GLY A O 1
ATOM 662 N N . LEU A 1 91 ? -2.353 -4.439 -5.199 1.00 98.06 91 LEU A N 1
ATOM 663 C CA . LEU A 1 91 ? -1.148 -4.652 -4.380 1.00 98.06 91 LEU A CA 1
ATOM 664 C C . LEU A 1 91 ? -0.976 -6.126 -3.970 1.00 98.06 91 LEU A C 1
ATOM 666 O O . LEU A 1 91 ? 0.144 -6.628 -3.951 1.00 98.06 91 LEU A O 1
ATOM 670 N N . GLU A 1 92 ? -2.067 -6.837 -3.669 1.00 96.88 92 GLU A N 1
ATOM 671 C CA . GLU A 1 92 ? -2.013 -8.261 -3.308 1.00 96.88 92 GLU A CA 1
ATOM 672 C C . GLU A 1 92 ? -1.477 -9.129 -4.456 1.00 96.88 92 GLU A C 1
ATOM 674 O O . GLU A 1 92 ? -0.571 -9.936 -4.244 1.00 96.88 92 GLU A O 1
ATOM 679 N N . ALA A 1 93 ? -1.983 -8.918 -5.674 1.00 96.12 93 ALA A N 1
ATOM 680 C CA . ALA A 1 93 ? -1.528 -9.634 -6.863 1.00 96.12 93 ALA A CA 1
ATOM 681 C C . ALA A 1 93 ? -0.072 -9.283 -7.201 1.00 96.12 93 ALA A C 1
ATOM 683 O O . ALA A 1 93 ? 0.738 -10.180 -7.415 1.00 96.12 93 ALA A O 1
ATOM 684 N N . LEU A 1 94 ? 0.283 -7.994 -7.146 1.00 97.12 94 LEU A N 1
ATOM 685 C CA . LEU A 1 94 ? 1.654 -7.527 -7.350 1.00 97.12 94 LEU A CA 1
ATOM 686 C C . LEU A 1 94 ? 2.634 -8.214 -6.390 1.00 97.12 94 LEU A C 1
ATOM 688 O O . LEU A 1 94 ? 3.677 -8.707 -6.810 1.00 97.12 94 LEU A O 1
ATOM 692 N N . LEU A 1 95 ? 2.312 -8.256 -5.095 1.00 97.25 95 LEU A N 1
ATOM 693 C CA . LEU A 1 95 ? 3.174 -8.895 -4.103 1.00 97.25 95 LEU A CA 1
ATOM 694 C C . LEU A 1 95 ? 3.271 -10.408 -4.333 1.00 97.25 95 LEU A C 1
ATOM 696 O O . LEU A 1 95 ? 4.367 -10.952 -4.226 1.00 97.25 95 LEU A O 1
ATOM 700 N N . ALA A 1 96 ? 2.169 -11.080 -4.678 1.00 95.81 96 ALA A N 1
ATOM 701 C CA . ALA A 1 96 ? 2.173 -12.508 -4.988 1.00 95.81 96 ALA A CA 1
ATOM 702 C C . ALA A 1 96 ? 3.051 -12.837 -6.208 1.00 95.81 96 ALA A C 1
ATOM 704 O O . ALA A 1 96 ? 3.852 -13.773 -6.149 1.00 95.81 96 ALA A O 1
ATOM 705 N N . ASP A 1 97 ? 2.963 -12.038 -7.272 1.00 95.75 97 ASP A N 1
ATOM 706 C CA . ASP A 1 97 ? 3.785 -12.205 -8.470 1.00 95.75 97 ASP A CA 1
ATOM 707 C C . ASP A 1 97 ? 5.273 -12.008 -8.154 1.00 95.75 97 ASP A C 1
ATOM 709 O O . ASP A 1 97 ? 6.105 -12.830 -8.536 1.00 95.75 97 ASP A O 1
ATOM 713 N N . LEU A 1 98 ? 5.616 -10.977 -7.374 1.00 93.50 98 LEU A N 1
ATOM 714 C CA . LEU A 1 98 ? 6.995 -10.712 -6.948 1.00 93.50 98 LEU A CA 1
ATOM 715 C C . LEU A 1 98 ? 7.569 -11.809 -6.036 1.00 93.50 98 LEU A C 1
ATOM 717 O O . LEU A 1 98 ? 8.779 -12.024 -6.040 1.00 93.50 98 LEU A O 1
ATOM 721 N N . VAL A 1 99 ? 6.729 -12.512 -5.268 1.00 94.31 99 VAL A N 1
ATOM 722 C CA . VAL A 1 99 ? 7.130 -13.714 -4.510 1.00 94.31 99 VAL A CA 1
ATOM 723 C C . VAL A 1 99 ? 7.383 -14.901 -5.439 1.00 94.31 99 VAL A C 1
ATOM 725 O O . VAL A 1 99 ? 8.278 -15.704 -5.179 1.00 94.31 99 VAL A O 1
ATOM 728 N N . ALA A 1 100 ? 6.588 -15.032 -6.502 1.00 90.00 100 ALA A N 1
ATOM 729 C CA . ALA A 1 100 ? 6.688 -16.126 -7.461 1.00 90.00 100 ALA A CA 1
ATOM 730 C C . ALA A 1 100 ? 7.851 -15.962 -8.453 1.00 90.00 100 ALA A C 1
ATOM 732 O O . ALA A 1 100 ? 8.238 -16.942 -9.098 1.00 90.00 100 ALA A O 1
ATOM 733 N N . LEU A 1 101 ? 8.420 -14.756 -8.577 1.00 80.50 101 LEU A N 1
ATOM 734 C CA . LEU A 1 101 ? 9.623 -14.547 -9.369 1.00 80.50 101 LEU A CA 1
ATOM 735 C C . LEU A 1 101 ? 10.758 -15.416 -8.808 1.00 80.50 101 LEU A C 1
ATOM 737 O O . LEU A 1 101 ? 11.061 -15.336 -7.613 1.00 80.50 101 LEU A O 1
ATOM 741 N N . PRO A 1 102 ? 11.421 -16.237 -9.643 1.00 63.59 102 PRO A N 1
ATOM 742 C CA . PRO A 1 102 ? 12.632 -16.905 -9.203 1.00 63.59 102 PRO A CA 1
ATOM 743 C C . PRO A 1 102 ? 13.619 -15.821 -8.769 1.00 63.59 102 PRO A C 1
ATOM 745 O O . PRO A 1 102 ? 13.799 -14.833 -9.485 1.00 63.59 102 PRO A O 1
ATOM 748 N N . ALA A 1 103 ? 14.238 -15.985 -7.595 1.00 58.25 103 ALA A N 1
ATOM 749 C CA . ALA A 1 103 ? 15.377 -15.163 -7.209 1.00 58.25 103 ALA A CA 1
ATOM 750 C C . ALA A 1 103 ? 16.386 -15.281 -8.351 1.00 58.25 103 ALA A C 1
ATOM 752 O O . ALA A 1 103 ? 16.925 -16.365 -8.557 1.00 58.25 103 ALA A O 1
ATOM 753 N N . GLY A 1 104 ? 16.511 -14.228 -9.164 1.00 52.09 104 GLY A N 1
ATOM 754 C CA . GLY A 1 104 ? 17.245 -14.301 -10.417 1.00 52.09 104 GLY A CA 1
ATOM 755 C C . GLY A 1 104 ? 18.620 -14.894 -10.158 1.00 52.09 104 GLY A C 1
ATOM 756 O O . GLY A 1 104 ? 19.365 -14.364 -9.332 1.00 52.09 104 GLY A O 1
ATOM 757 N N . ASP A 1 105 ? 18.928 -16.008 -10.822 1.00 43.34 105 ASP A N 1
ATOM 758 C CA 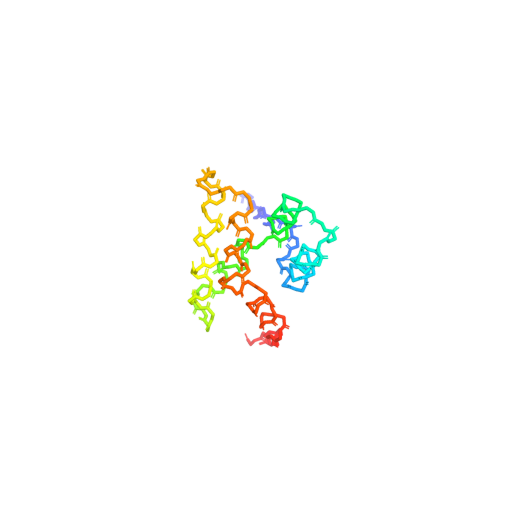. ASP A 1 105 ? 20.292 -16.507 -10.902 1.00 43.34 105 ASP A CA 1
ATOM 759 C C . ASP A 1 105 ? 21.147 -15.346 -11.413 1.00 43.34 105 ASP A C 1
ATOM 761 O O . ASP A 1 105 ? 20.969 -14.868 -12.536 1.00 43.34 105 ASP A O 1
ATOM 765 N N . GLY A 1 106 ? 22.011 -14.834 -10.536 1.00 44.94 106 GLY A N 1
ATOM 766 C CA . GLY A 1 106 ? 22.960 -13.787 -10.872 1.00 44.94 106 GLY A CA 1
ATOM 767 C C . GLY A 1 106 ? 23.884 -14.293 -11.973 1.00 44.94 106 GLY A C 1
ATOM 768 O O . GLY A 1 106 ? 24.748 -15.128 -11.709 1.00 44.94 106 GLY A O 1
ATOM 769 N N . GLY A 1 107 ? 23.654 -13.812 -13.194 1.00 33.50 107 GLY A N 1
ATOM 770 C CA . GLY A 1 107 ? 24.574 -13.933 -14.324 1.00 33.50 107 GLY A CA 1
ATOM 771 C C . GLY A 1 107 ? 25.677 -12.890 -14.265 1.00 33.50 107 GLY A C 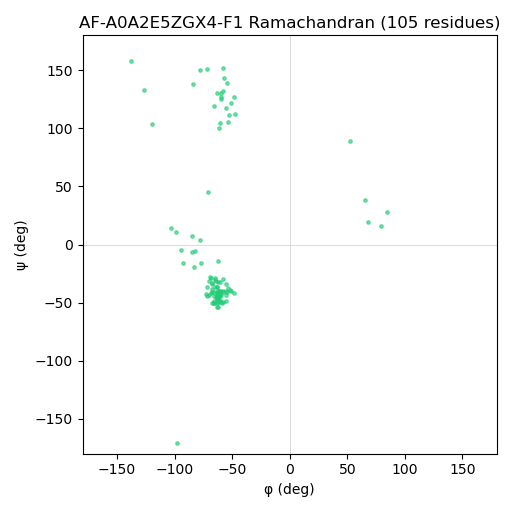1
ATOM 772 O O . GLY A 1 107 ? 25.381 -11.745 -13.854 1.00 33.50 107 GLY A O 1
#

Secondary structure (DSSP, 8-state):
-PPPPPP----PPPP-HHHHHHHHHHHHTTSS-HHHHHHHHHHTTHHHHHHHHTTSTTHHHHHHHHHHHHHHHTT-S-HHHHHHHHHHTTHHHHHHHHHHS------

Mean predicted aligned error: 7.01 Å

Solvent-accessible surface area (backbone atoms only — not comparable to full-atom values): 6252 Å² total; per-residue (Å²): 133,84,80,75,77,76,75,78,81,67,94,64,81,75,62,46,44,63,61,44,42,50,48,51,49,36,38,78,72,67,76,45,52,63,69,56,37,54,51,48,36,56,76,44,30,48,69,61,49,41,63,74,36,44,90,45,99,49,25,67,45,38,52,51,35,45,51,35,52,53,30,40,78,70,68,76,37,58,62,65,63,27,54,50,42,29,54,75,41,34,48,63,58,53,27,52,52,62,54,69,48,72,80,71,81,86,125

Foldseek 3Di:
DDDDPDPPPDPDDDQDLVQLLVLLVCVVVVNDDLVVSLVSCVSSPVVVVLVVCCPHPCVQLSVQLVVLNVCVVVVNDDSVVSSVSCVVSPVNVVSVVVNVDDPDPDD

Sequence (107 aa):
MSGSPARSSDAWPAPDPSKLAGQFAEWTRGETLVGRMLANLKTGRLPDLLAAAADGPHAEAVAAVSVHWQGWEKGSIVPLLVAEGLRDDGLEALLADLVALPAGDGG

Radius of gyration: 15.92 Å; Cα contacts (8 Å, |Δi|>4): 84; chains: 1; bounding box: 56×31×28 Å

pLDDT: mean 88.72, std 17.46, range [33.5, 98.62]